Protein AF-A0A7J4JTM0-F1 (afdb_monomer_lite)

pLDDT: mean 92.26, std 9.82, range [51.16, 98.62]

Foldseek 3Di:
DPDPCLQQLLVLLVQLVVCCVVVNNVRSVVSPVSSLVQQDPQLFGGHNNHGDLVSSVSSLVSLVVVCVVPPDPSSVVSSVSSVVNQVVQQDPVRDGD

Sequence (97 aa):
MKLKAANAPNRLVFDALAFSLNGRKAVGEEFIQEALSKQHSQGYFIEHGGFDSSYNAVSILKLELYQLYFPSSQIENAIKESMAWEKTRILPSGEVN

Radius of gyration: 13.28 Å; chains: 1; bounding box: 30×21×44 Å

Structure (mmCIF, N/CA/C/O backbone):
data_AF-A0A7J4JTM0-F1
#
_entry.id   AF-A0A7J4JTM0-F1
#
loop_
_atom_site.group_PDB
_atom_site.id
_atom_site.type_symbol
_atom_site.label_atom_id
_atom_site.label_alt_id
_atom_site.label_comp_id
_atom_site.label_asym_id
_atom_site.label_entity_id
_atom_site.label_seq_id
_atom_site.pdbx_PDB_ins_code
_atom_site.Cartn_x
_atom_site.Cartn_y
_atom_site.Cartn_z
_atom_site.occupancy
_atom_site.B_iso_or_equiv
_atom_site.auth_seq_id
_atom_site.auth_comp_id
_atom_site.auth_asym_id
_atom_site.auth_atom_id
_atom_site.pdbx_PDB_model_num
ATOM 1 N N . MET A 1 1 ? -3.705 -4.636 -21.101 1.00 53.06 1 MET A N 1
ATOM 2 C CA . MET A 1 1 ? -3.906 -5.982 -20.510 1.00 53.06 1 MET A CA 1
ATOM 3 C C . MET A 1 1 ? -5.129 -5.929 -19.599 1.00 53.06 1 MET A C 1
ATOM 5 O O . MET A 1 1 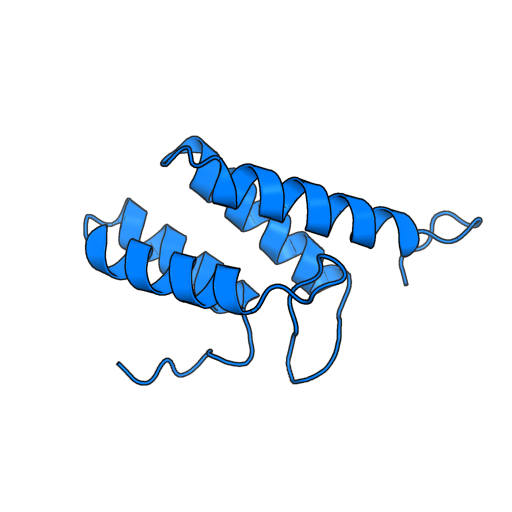? -5.237 -4.971 -18.851 1.00 53.06 1 MET A O 1
ATOM 9 N N . LYS A 1 2 ? -6.081 -6.873 -19.664 1.00 51.16 2 LYS A N 1
ATOM 10 C CA . LYS A 1 2 ? -7.212 -6.888 -18.712 1.00 51.16 2 LYS A CA 1
ATOM 11 C C . LYS A 1 2 ? -6.736 -7.565 -17.424 1.00 51.16 2 LYS A C 1
ATOM 13 O O . LYS A 1 2 ? -6.562 -8.782 -17.403 1.00 51.16 2 LYS A O 1
ATOM 18 N N . LEU A 1 3 ? -6.444 -6.773 -16.396 1.00 64.06 3 LEU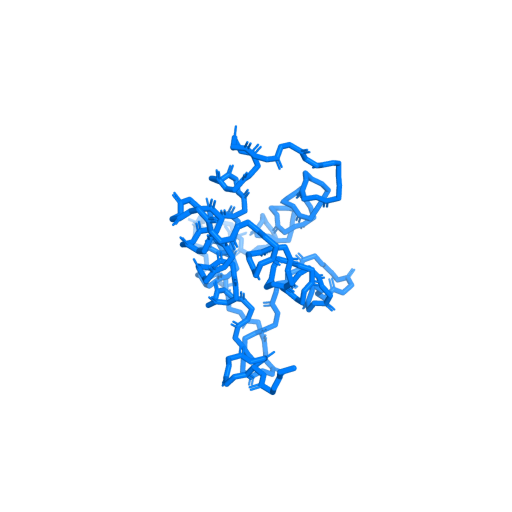 A N 1
ATOM 19 C CA . LEU A 1 3 ? -5.886 -7.256 -15.133 1.00 64.06 3 LEU A CA 1
ATOM 20 C C . LEU A 1 3 ? -6.948 -8.058 -14.370 1.00 64.06 3 LEU A C 1
ATOM 22 O O . LEU A 1 3 ? -7.979 -7.519 -13.976 1.00 64.06 3 LEU A O 1
ATOM 26 N N . LYS A 1 4 ? -6.715 -9.363 -14.166 1.00 59.38 4 LYS A N 1
ATOM 27 C CA . LYS A 1 4 ? -7.665 -10.263 -13.476 1.00 59.38 4 LYS A CA 1
ATOM 28 C C . LYS A 1 4 ? -7.946 -9.855 -12.021 1.00 59.38 4 LYS A C 1
ATOM 30 O O . LYS A 1 4 ? -8.955 -10.284 -11.474 1.00 59.38 4 LYS A O 1
ATOM 35 N N . ALA A 1 5 ? -7.086 -9.033 -11.421 1.00 64.81 5 ALA A N 1
ATOM 36 C CA . ALA A 1 5 ? -7.185 -8.566 -10.040 1.00 64.81 5 ALA A CA 1
ATOM 37 C C . ALA A 1 5 ? -7.547 -7.072 -9.915 1.00 64.81 5 ALA A C 1
ATOM 39 O O . ALA A 1 5 ? -7.302 -6.477 -8.876 1.00 64.81 5 ALA A O 1
ATOM 40 N N . ALA A 1 6 ? -8.145 -6.450 -10.940 1.00 65.75 6 ALA A N 1
ATOM 41 C CA . ALA A 1 6 ? -8.447 -5.009 -10.928 1.00 65.75 6 ALA A CA 1
ATOM 42 C C . ALA A 1 6 ? -9.338 -4.538 -9.753 1.00 65.75 6 ALA A C 1
ATOM 44 O O . ALA A 1 6 ? -9.332 -3.356 -9.424 1.00 65.75 6 ALA A O 1
ATOM 45 N N . ASN A 1 7 ? -10.080 -5.456 -9.124 1.00 77.44 7 ASN A N 1
ATOM 46 C CA . ASN A 1 7 ? -10.944 -5.190 -7.966 1.00 77.44 7 ASN A CA 1
ATOM 47 C C . ASN A 1 7 ? -10.289 -5.550 -6.616 1.00 77.44 7 ASN A C 1
ATOM 49 O O . ASN A 1 7 ? -10.989 -5.610 -5.607 1.00 77.44 7 ASN A O 1
ATOM 53 N N . ALA A 1 8 ? -8.990 -5.858 -6.623 1.00 85.12 8 ALA A N 1
ATOM 54 C CA . ALA A 1 8 ? -8.189 -6.190 -5.448 1.00 85.12 8 ALA A CA 1
ATOM 55 C C . ALA A 1 8 ? -6.818 -5.490 -5.555 1.00 85.12 8 ALA A C 1
ATOM 57 O O . ALA A 1 8 ? -5.837 -6.105 -5.997 1.00 85.12 8 ALA A O 1
ATOM 58 N N . PRO A 1 9 ? -6.750 -4.178 -5.261 1.00 85.06 9 PRO A N 1
ATOM 59 C CA . PRO A 1 9 ? -5.545 -3.372 -5.410 1.00 85.06 9 PRO A CA 1
ATOM 60 C C . PRO A 1 9 ? -4.348 -3.934 -4.652 1.00 85.06 9 PRO A C 1
ATOM 62 O O . PRO A 1 9 ? -3.235 -3.853 -5.168 1.00 85.06 9 PRO A O 1
ATOM 65 N N . ASN A 1 10 ? -4.552 -4.577 -3.498 1.00 88.25 10 ASN A N 1
ATOM 66 C CA . ASN A 1 10 ? -3.464 -5.228 -2.773 1.00 88.25 10 ASN A CA 1
ATOM 67 C C . ASN A 1 10 ? -2.676 -6.207 -3.669 1.00 88.25 10 ASN A C 1
ATOM 69 O O . ASN A 1 10 ? -1.446 -6.154 -3.710 1.00 88.25 10 ASN A O 1
ATOM 73 N N . ARG A 1 11 ? -3.366 -7.040 -4.462 1.00 91.75 11 ARG A N 1
ATOM 74 C CA . ARG A 1 11 ? -2.774 -8.002 -5.409 1.00 91.75 11 ARG A CA 1
ATOM 75 C C . ARG A 1 11 ? -2.006 -7.300 -6.518 1.00 91.75 11 ARG A C 1
ATOM 77 O O . ARG A 1 11 ? -0.957 -7.792 -6.917 1.00 91.75 11 ARG A O 1
ATOM 84 N N . LEU A 1 12 ? -2.482 -6.140 -6.969 1.00 93.94 12 LEU A N 1
ATOM 85 C CA . LEU A 1 12 ? -1.755 -5.331 -7.944 1.00 93.94 12 LEU A CA 1
ATOM 86 C C . LEU A 1 12 ? -0.422 -4.834 -7.370 1.00 93.94 12 LEU A C 1
ATOM 88 O O . LEU A 1 12 ? 0.582 -4.877 -8.073 1.00 93.94 12 LEU A O 1
ATOM 92 N N . VAL A 1 13 ? -0.367 -4.442 -6.091 1.00 94.94 13 VAL A N 1
ATOM 93 C CA . VAL A 1 13 ? 0.904 -4.054 -5.449 1.00 94.94 13 VAL A CA 1
ATOM 94 C C . VAL A 1 13 ? 1.846 -5.260 -5.292 1.00 94.94 13 VAL A C 1
ATOM 96 O O . VAL A 1 13 ? 3.056 -5.125 -5.489 1.00 94.94 13 VAL A O 1
ATOM 99 N N . PHE A 1 14 ? 1.321 -6.459 -4.999 1.00 95.31 14 PHE A N 1
ATOM 100 C CA . PHE A 1 14 ? 2.124 -7.693 -5.010 1.00 95.31 14 PHE A CA 1
ATOM 101 C C . PHE A 1 14 ? 2.733 -7.970 -6.389 1.00 95.31 14 PHE A C 1
ATOM 103 O O . PHE A 1 14 ? 3.939 -8.211 -6.483 1.00 95.31 14 PHE A O 1
ATOM 110 N N . ASP A 1 15 ? 1.916 -7.915 -7.441 1.00 95.56 15 ASP A N 1
ATOM 111 C CA . ASP A 1 15 ? 2.358 -8.146 -8.816 1.00 95.56 15 ASP A CA 1
ATOM 112 C C . ASP A 1 15 ? 3.379 -7.083 -9.243 1.00 95.56 15 ASP A C 1
ATOM 114 O O . ASP A 1 15 ? 4.423 -7.424 -9.806 1.00 95.56 15 ASP A O 1
ATOM 118 N N . ALA A 1 16 ? 3.139 -5.813 -8.897 1.00 96.44 16 ALA A N 1
ATOM 119 C CA . ALA A 1 16 ? 4.066 -4.716 -9.150 1.00 96.44 16 ALA A CA 1
ATOM 120 C C . ALA A 1 16 ? 5.453 -5.010 -8.579 1.00 96.44 16 ALA A C 1
ATOM 122 O O . ALA A 1 16 ? 6.452 -4.956 -9.296 1.00 96.44 16 ALA A O 1
ATOM 123 N N . LEU A 1 17 ? 5.516 -5.377 -7.299 1.00 96.56 17 LEU A N 1
ATOM 124 C CA . LEU A 1 17 ? 6.774 -5.694 -6.640 1.00 96.56 17 LEU A CA 1
ATOM 125 C C . LEU A 1 17 ? 7.449 -6.923 -7.266 1.00 96.56 17 LEU A C 1
ATOM 127 O O . LEU A 1 17 ? 8.646 -6.890 -7.546 1.00 96.56 17 LEU A O 1
ATOM 131 N N . ALA A 1 18 ? 6.691 -7.993 -7.519 1.00 96.88 18 ALA A N 1
ATOM 132 C CA . ALA A 1 18 ? 7.227 -9.227 -8.085 1.00 96.88 18 ALA A CA 1
ATOM 133 C C . ALA A 1 18 ? 7.842 -9.006 -9.476 1.00 96.88 18 ALA A C 1
ATOM 135 O O . ALA A 1 18 ? 8.968 -9.442 -9.728 1.00 96.88 18 ALA A O 1
ATOM 136 N N . PHE A 1 19 ? 7.132 -8.308 -10.367 1.00 97.12 19 PHE A N 1
ATOM 137 C CA . PHE A 1 19 ? 7.627 -8.007 -11.710 1.00 97.12 19 PHE A CA 1
ATOM 138 C C . PHE A 1 19 ? 8.773 -6.996 -11.697 1.00 97.12 19 PHE A C 1
ATOM 140 O O . PHE A 1 19 ? 9.746 -7.168 -12.435 1.00 97.12 19 PHE A O 1
ATOM 147 N N . SER A 1 20 ? 8.726 -5.986 -10.827 1.00 96.31 20 SER A N 1
ATOM 148 C CA . SER A 1 20 ? 9.825 -5.025 -10.728 1.00 96.31 20 SER A CA 1
ATOM 149 C C . SER A 1 20 ? 11.121 -5.654 -10.222 1.00 96.31 20 SER A C 1
ATOM 151 O O . SER A 1 20 ? 12.191 -5.334 -10.742 1.00 96.31 20 SER A O 1
ATOM 153 N N . LEU A 1 21 ? 11.046 -6.597 -9.279 1.00 95.62 21 LEU A N 1
ATOM 154 C CA . LEU A 1 21 ? 12.230 -7.262 -8.724 1.00 95.62 21 LEU A CA 1
ATOM 155 C C . LEU A 1 21 ? 12.756 -8.427 -9.578 1.00 95.62 21 LEU A C 1
ATOM 157 O O . LEU A 1 21 ? 13.915 -8.804 -9.430 1.00 95.62 21 LEU A O 1
ATOM 161 N N . ASN A 1 22 ? 11.956 -8.984 -10.494 1.00 96.44 22 ASN A N 1
ATOM 162 C CA . ASN A 1 22 ? 12.377 -10.099 -11.358 1.00 96.44 22 ASN A CA 1
ATOM 163 C C . ASN A 1 22 ? 12.926 -9.669 -12.734 1.00 96.44 22 ASN A C 1
ATOM 165 O O . ASN A 1 22 ? 13.039 -10.492 -13.644 1.00 96.44 22 ASN A O 1
ATOM 169 N N . GLY A 1 23 ? 13.264 -8.386 -12.895 1.00 92.62 23 GLY A N 1
ATOM 170 C CA . GLY A 1 23 ? 13.816 -7.834 -14.137 1.00 92.62 23 GLY A CA 1
ATOM 171 C C . GLY A 1 23 ? 12.766 -7.390 -15.161 1.00 92.62 23 GLY A C 1
ATOM 172 O O . GLY A 1 23 ? 13.128 -6.967 -16.257 1.00 92.62 23 GLY A O 1
ATOM 173 N N . ARG A 1 24 ? 11.471 -7.429 -14.820 1.00 96.38 24 ARG A N 1
ATOM 174 C CA . ARG A 1 24 ? 10.359 -6.970 -15.673 1.00 96.38 24 ARG A CA 1
ATOM 175 C C . ARG A 1 24 ? 9.778 -5.645 -15.171 1.00 96.38 24 ARG A C 1
ATOM 177 O O . ARG A 1 24 ? 8.564 -5.492 -15.060 1.00 96.38 24 ARG A O 1
ATOM 184 N N . LYS A 1 25 ? 10.649 -4.667 -14.903 1.00 94.75 25 LYS A N 1
ATOM 185 C CA . LYS A 1 25 ? 10.287 -3.375 -14.293 1.00 94.75 25 LYS A CA 1
ATOM 186 C C . LYS A 1 25 ? 9.139 -2.644 -14.987 1.00 94.75 25 LYS A C 1
ATOM 188 O O . LYS A 1 25 ? 8.226 -2.212 -14.304 1.00 94.75 25 LYS A O 1
ATOM 193 N N . ALA A 1 26 ? 9.134 -2.571 -16.318 1.00 95.81 26 ALA A N 1
ATOM 194 C CA . ALA A 1 26 ? 8.056 -1.903 -17.054 1.00 95.81 26 ALA A CA 1
ATOM 195 C C . ALA A 1 26 ? 6.674 -2.530 -16.779 1.00 95.81 26 ALA A C 1
ATOM 197 O O . ALA A 1 26 ? 5.689 -1.822 -16.615 1.00 95.81 26 ALA A O 1
ATOM 198 N N . VAL A 1 27 ? 6.610 -3.860 -16.642 1.00 95.62 27 VAL A N 1
ATOM 199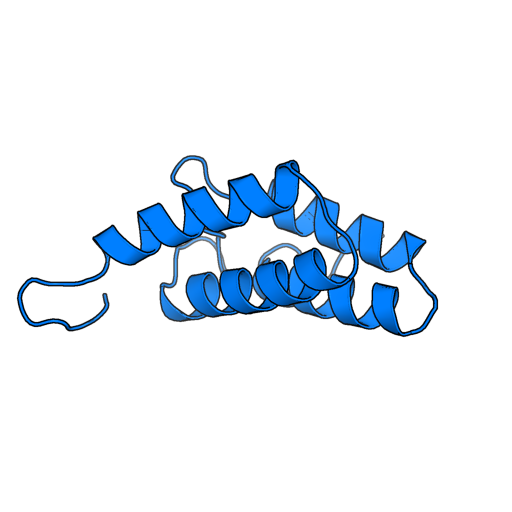 C CA . VAL A 1 27 ? 5.368 -4.558 -16.275 1.00 95.62 27 VAL A CA 1
ATOM 200 C C . VAL A 1 27 ? 4.975 -4.214 -14.840 1.00 95.62 27 VAL A C 1
ATOM 202 O O . VAL A 1 27 ? 3.811 -3.939 -14.571 1.00 95.62 27 VAL A O 1
ATOM 205 N N . GLY A 1 28 ? 5.938 -4.190 -13.917 1.00 96.25 28 GLY A N 1
ATOM 206 C CA . GLY A 1 28 ? 5.678 -3.785 -12.536 1.00 96.25 28 GLY A CA 1
ATOM 207 C C . GLY A 1 28 ? 5.197 -2.332 -12.413 1.00 96.25 28 GLY A C 1
ATOM 208 O O . GLY A 1 28 ? 4.311 -2.046 -11.609 1.00 96.25 28 GLY A O 1
ATOM 209 N N . GLU A 1 29 ? 5.705 -1.435 -13.262 1.00 95.81 29 GLU A N 1
ATOM 210 C CA . GLU A 1 29 ? 5.257 -0.042 -13.365 1.00 95.81 29 GLU A CA 1
ATOM 211 C C . GLU A 1 29 ? 3.798 0.069 -13.847 1.00 95.81 29 GLU A C 1
ATOM 213 O O . GLU A 1 29 ? 3.046 0.894 -13.333 1.00 95.81 29 GLU A O 1
ATOM 218 N N . GLU A 1 30 ? 3.346 -0.793 -14.761 1.00 95.38 30 GLU A N 1
ATOM 219 C CA . GLU A 1 30 ? 1.924 -0.846 -15.136 1.00 95.38 30 GLU A CA 1
ATOM 220 C C . GLU A 1 30 ? 1.041 -1.250 -13.943 1.00 95.38 30 GLU A C 1
ATOM 222 O O . GLU A 1 30 ? 0.007 -0.628 -13.686 1.00 95.38 30 GLU A O 1
ATOM 227 N N . PHE A 1 31 ? 1.463 -2.260 -13.177 1.00 95.75 31 PHE A N 1
ATOM 228 C CA . PHE A 1 31 ? 0.717 -2.732 -12.009 1.00 95.75 31 PHE A CA 1
ATOM 229 C C . PHE A 1 31 ? 0.653 -1.698 -10.884 1.00 95.75 31 PHE A C 1
ATOM 231 O O . PHE A 1 31 ? -0.418 -1.508 -10.305 1.00 95.75 31 PHE A O 1
ATOM 238 N N . ILE A 1 32 ? 1.763 -1.017 -10.573 1.00 96.56 32 ILE A N 1
ATOM 239 C CA . ILE A 1 32 ? 1.770 -0.020 -9.494 1.00 96.56 32 ILE A CA 1
ATOM 240 C C . ILE A 1 32 ? 0.903 1.185 -9.857 1.00 96.56 32 ILE A C 1
ATOM 242 O O . ILE A 1 32 ? 0.173 1.681 -9.006 1.00 96.56 32 ILE A O 1
ATOM 246 N N . GLN A 1 33 ? 0.919 1.626 -11.119 1.00 95.75 33 GLN A N 1
ATOM 247 C CA . GLN A 1 33 ? 0.079 2.740 -11.559 1.00 95.75 33 GLN A CA 1
ATOM 248 C C . GLN A 1 33 ? -1.406 2.376 -11.522 1.00 95.75 33 GLN A C 1
ATOM 250 O O . GLN A 1 33 ? -2.216 3.175 -11.048 1.00 95.75 33 GLN A O 1
ATOM 255 N N . GLU A 1 34 ? -1.770 1.154 -11.924 1.00 94.00 34 GLU A N 1
ATOM 256 C CA . GLU A 1 34 ? -3.145 0.686 -11.750 1.00 94.00 34 GLU A CA 1
ATOM 257 C C . GLU A 1 34 ? -3.518 0.637 -10.262 1.00 94.00 34 GLU A C 1
ATOM 259 O O . GLU A 1 34 ? -4.574 1.153 -9.903 1.00 94.00 34 GLU A O 1
ATOM 264 N N . ALA A 1 35 ? -2.665 0.080 -9.393 1.00 94.31 35 ALA A N 1
ATOM 265 C CA . ALA A 1 35 ? -2.930 -0.002 -7.956 1.00 94.31 35 ALA A CA 1
ATOM 266 C C . ALA A 1 35 ? -3.187 1.383 -7.345 1.00 94.31 35 ALA A C 1
ATOM 268 O O . ALA A 1 35 ? -4.211 1.586 -6.694 1.00 94.31 35 ALA A O 1
ATOM 269 N N . LEU A 1 36 ? -2.308 2.353 -7.621 1.00 95.62 36 LEU A N 1
ATOM 270 C CA . LEU A 1 36 ? -2.433 3.735 -7.148 1.00 95.62 36 LEU A CA 1
ATOM 271 C C . LEU A 1 36 ? -3.709 4.411 -7.671 1.00 95.62 36 LEU A C 1
ATOM 273 O O . LEU A 1 36 ? -4.356 5.144 -6.930 1.00 95.62 36 LEU A O 1
ATOM 277 N N . SER A 1 37 ? -4.135 4.115 -8.905 1.00 93.56 37 SER A N 1
ATOM 278 C CA . SER A 1 37 ? -5.400 4.634 -9.453 1.00 93.56 37 SER A CA 1
ATOM 279 C C . SER A 1 37 ? -6.650 4.142 -8.708 1.00 93.56 37 SER A C 1
ATOM 281 O O . SER A 1 37 ? -7.729 4.710 -8.881 1.00 93.56 37 SER A O 1
ATOM 283 N N . LYS A 1 38 ? -6.528 3.073 -7.906 1.00 92.06 38 LYS A N 1
ATOM 284 C CA . LYS A 1 38 ? -7.619 2.513 -7.095 1.00 92.06 38 LYS A CA 1
ATOM 285 C C . LYS A 1 38 ? -7.645 3.034 -5.661 1.00 92.06 38 LYS A C 1
ATOM 287 O O . LYS A 1 38 ? -8.503 2.598 -4.891 1.00 92.06 38 LYS A O 1
ATOM 292 N N . GLN A 1 39 ? -6.737 3.935 -5.290 1.00 95.00 39 GLN A N 1
ATOM 293 C CA . GLN A 1 39 ? -6.818 4.596 -3.997 1.00 95.00 39 GLN A CA 1
ATOM 294 C C . GLN A 1 39 ? -8.090 5.452 -3.951 1.00 95.00 39 GLN A C 1
ATOM 296 O O . GLN A 1 39 ? -8.336 6.299 -4.810 1.00 95.00 39 GLN A O 1
ATOM 301 N N . HIS A 1 40 ? -8.932 5.195 -2.958 1.00 95.44 40 HIS A N 1
ATOM 302 C CA . HIS A 1 40 ? -10.128 5.976 -2.704 1.00 95.44 40 HIS A CA 1
ATOM 303 C C . HIS A 1 40 ? -9.744 7.388 -2.247 1.00 95.44 40 HIS A C 1
ATOM 305 O O . HIS A 1 40 ? -8.705 7.592 -1.625 1.00 95.44 40 HIS A O 1
ATOM 311 N N . SER A 1 41 ? -10.629 8.364 -2.451 1.00 95.31 41 SER A N 1
ATOM 312 C CA . SER A 1 41 ? -10.411 9.766 -2.052 1.00 95.31 41 SER A CA 1
ATOM 313 C C . SER A 1 41 ? -10.206 9.981 -0.546 1.00 95.31 41 SER A C 1
ATOM 315 O O . SER A 1 41 ? -9.777 11.049 -0.126 1.00 95.31 41 SER A O 1
ATOM 317 N N . GLN A 1 42 ? -10.525 8.977 0.275 1.00 95.56 42 GLN A N 1
ATOM 318 C CA . GLN A 1 42 ? -10.276 8.974 1.721 1.00 95.56 42 GLN A CA 1
ATOM 319 C C . GLN A 1 42 ? -8.940 8.316 2.107 1.00 95.56 42 GLN A C 1
ATOM 321 O O . GLN A 1 42 ? -8.655 8.205 3.295 1.00 95.56 42 GLN A O 1
ATOM 326 N N . GLY A 1 43 ? -8.151 7.855 1.135 1.00 95.25 43 GLY A N 1
ATOM 327 C CA . GLY A 1 43 ? -6.806 7.315 1.330 1.00 95.25 43 GLY A CA 1
ATOM 328 C C . GLY A 1 43 ? -6.702 5.789 1.366 1.00 95.25 43 GLY A C 1
ATOM 329 O O . GLY A 1 43 ? -5.594 5.275 1.239 1.00 95.25 43 GLY A O 1
ATOM 330 N N . TYR A 1 44 ? -7.796 5.035 1.495 1.00 95.06 44 TYR A N 1
ATOM 331 C CA . TYR A 1 44 ? -7.744 3.564 1.513 1.00 95.06 44 TYR A CA 1
ATOM 332 C C . TYR A 1 44 ? -7.836 2.936 0.118 1.00 95.06 44 TYR A C 1
ATOM 334 O O . TYR A 1 44 ? -8.366 3.546 -0.809 1.00 95.06 44 TYR A O 1
ATOM 342 N N . PHE A 1 45 ? -7.379 1.696 -0.033 1.00 93.50 45 PHE A N 1
ATOM 343 C CA . PHE A 1 45 ? -7.548 0.913 -1.261 1.00 93.50 45 PHE A CA 1
ATOM 344 C C . PHE A 1 45 ? -8.837 0.079 -1.230 1.00 93.50 45 PHE A C 1
ATOM 346 O O . PHE A 1 45 ? -9.115 -0.611 -0.251 1.00 93.50 45 PHE A O 1
ATOM 353 N N . ILE A 1 46 ? -9.637 0.155 -2.300 1.00 86.88 46 ILE A N 1
ATOM 354 C CA . ILE A 1 46 ? -10.942 -0.525 -2.387 1.00 86.88 46 ILE A CA 1
ATOM 355 C C . ILE A 1 46 ? -10.755 -2.017 -2.661 1.00 86.88 46 ILE A C 1
ATOM 357 O O . ILE A 1 46 ? -10.257 -2.380 -3.720 1.00 86.88 46 ILE A O 1
ATOM 361 N N . GLU A 1 47 ? -11.275 -2.879 -1.794 1.00 83.06 47 GLU A N 1
ATOM 362 C CA . GLU A 1 47 ? -11.246 -4.336 -1.958 1.00 83.06 47 GLU A CA 1
ATOM 363 C C . GLU A 1 47 ? -12.663 -4.863 -2.194 1.00 83.06 47 GLU A C 1
ATOM 365 O O . GLU A 1 47 ? -13.568 -4.645 -1.388 1.00 83.06 47 GLU A O 1
ATOM 370 N N . HIS A 1 48 ? -12.890 -5.534 -3.329 1.00 76.56 48 HIS A N 1
ATOM 371 C CA . HIS A 1 48 ? -14.188 -6.124 -3.692 1.00 76.56 48 HIS A CA 1
ATOM 372 C C . HIS A 1 48 ? -15.405 -5.173 -3.588 1.00 76.56 48 HIS A C 1
ATOM 374 O O . HIS A 1 48 ? -16.537 -5.618 -3.406 1.00 76.56 48 HIS A O 1
ATOM 380 N N . GLY A 1 49 ? -15.190 -3.866 -3.768 1.00 72.88 49 GLY A N 1
ATOM 381 C CA . GLY A 1 49 ? -16.245 -2.845 -3.727 1.00 72.88 49 GLY A CA 1
ATOM 382 C C . GLY A 1 49 ? -16.509 -2.242 -2.343 1.00 72.88 49 GLY A C 1
ATOM 383 O O . GLY A 1 49 ? -17.423 -1.431 -2.215 1.00 72.88 49 GLY A O 1
ATOM 384 N N . GLY A 1 50 ? -15.714 -2.602 -1.334 1.00 80.69 50 GLY A N 1
ATOM 385 C CA . GLY A 1 50 ? -15.739 -2.005 -0.001 1.00 80.69 50 GLY A CA 1
ATOM 386 C C . GLY A 1 50 ? -14.344 -1.619 0.485 1.00 80.69 50 GLY A C 1
ATOM 387 O O . GLY A 1 50 ? -13.398 -1.506 -0.296 1.00 80.69 50 GLY A O 1
ATOM 388 N N . PHE A 1 51 ? -14.227 -1.411 1.792 1.00 85.12 51 PHE A N 1
ATOM 389 C CA . PHE A 1 51 ? -12.949 -1.237 2.474 1.00 85.12 51 PHE A CA 1
ATOM 390 C C . PHE A 1 51 ? -12.693 -2.433 3.390 1.00 85.12 51 PHE A C 1
ATOM 392 O O . PHE A 1 51 ? -13.632 -3.049 3.889 1.00 85.12 51 PHE A O 1
ATOM 399 N N . ASP A 1 52 ? -11.420 -2.724 3.627 1.00 92.31 5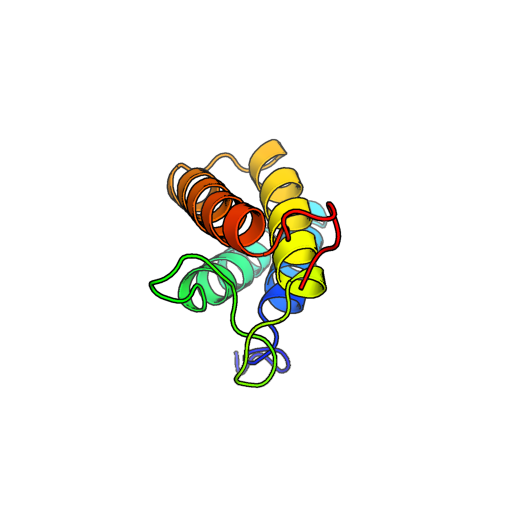2 ASP A N 1
ATOM 400 C CA . ASP A 1 52 ? -10.972 -3.721 4.593 1.00 92.31 52 ASP A CA 1
ATOM 401 C C . ASP A 1 52 ? -9.653 -3.219 5.192 1.00 92.31 52 ASP A C 1
ATOM 403 O O . ASP A 1 52 ? -8.685 -2.988 4.461 1.00 92.31 52 ASP A O 1
ATOM 407 N N . SER A 1 53 ? -9.639 -2.988 6.507 1.00 93.44 53 SER A N 1
ATOM 408 C CA . SER A 1 53 ? -8.478 -2.444 7.224 1.00 93.44 53 SER A CA 1
ATOM 409 C C . SER A 1 53 ? -7.261 -3.365 7.102 1.00 93.44 53 SER A C 1
ATOM 411 O O . SER A 1 53 ? -6.147 -2.925 6.824 1.00 93.44 53 SER A O 1
ATOM 413 N N . SER A 1 54 ? -7.461 -4.682 7.177 1.00 93.25 54 SER A N 1
ATOM 414 C CA . SER A 1 54 ? -6.363 -5.641 7.053 1.00 93.25 54 SER A CA 1
ATOM 415 C C . SER A 1 54 ? -5.734 -5.630 5.654 1.00 93.25 54 SER A C 1
ATOM 417 O O . SER A 1 54 ? -4.507 -5.649 5.521 1.00 93.25 54 SER A O 1
ATOM 419 N N . TYR A 1 55 ? -6.538 -5.533 4.592 1.00 93.88 55 TYR A N 1
ATOM 420 C CA . TYR A 1 55 ? -6.014 -5.475 3.226 1.00 93.88 55 TYR A CA 1
ATOM 421 C C . TYR A 1 55 ? -5.408 -4.122 2.865 1.00 93.88 55 TYR A C 1
ATOM 423 O O . TYR A 1 55 ? -4.430 -4.074 2.107 1.00 93.88 55 TYR A O 1
ATOM 431 N N . ASN A 1 56 ? -5.934 -3.032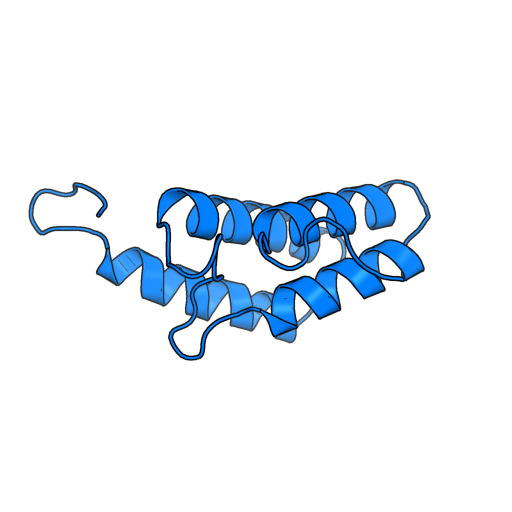 3.415 1.00 95.38 56 ASN A N 1
ATOM 432 C CA . ASN A 1 56 ? -5.322 -1.725 3.249 1.00 95.38 56 ASN A CA 1
ATOM 433 C C . ASN A 1 56 ? -3.957 -1.668 3.965 1.00 95.38 56 ASN A C 1
ATOM 435 O O . ASN A 1 56 ? -2.972 -1.267 3.341 1.00 95.38 56 ASN A O 1
ATOM 439 N N . ALA A 1 57 ? -3.833 -2.217 5.178 1.00 95.75 57 ALA A N 1
ATOM 440 C CA . ALA A 1 57 ? -2.546 -2.393 5.857 1.00 95.75 57 ALA A CA 1
ATOM 441 C C . ALA A 1 57 ? -1.549 -3.256 5.056 1.00 95.75 57 ALA A C 1
ATOM 443 O O . ALA A 1 57 ? -0.366 -2.917 4.953 1.00 95.75 57 ALA A O 1
ATOM 444 N N . VAL A 1 58 ? -2.008 -4.344 4.422 1.00 95.69 58 VAL A N 1
ATOM 445 C CA . VAL A 1 58 ? -1.164 -5.146 3.514 1.00 95.69 58 VAL A CA 1
ATOM 446 C C . VAL A 1 58 ? -0.701 -4.324 2.309 1.00 95.69 58 VAL A C 1
ATOM 448 O O . VAL A 1 58 ? 0.462 -4.428 1.913 1.00 95.69 58 VAL A O 1
ATOM 451 N N . SER A 1 59 ? -1.578 -3.496 1.739 1.00 95.88 59 SER A N 1
ATOM 452 C CA . SER A 1 59 ? -1.225 -2.604 0.630 1.00 95.88 59 SER A CA 1
ATOM 453 C C . SER A 1 59 ? -0.141 -1.613 1.052 1.00 95.88 59 SER A C 1
ATOM 455 O O . SER A 1 59 ? 0.862 -1.496 0.350 1.00 95.88 59 SER A O 1
ATOM 457 N N . ILE A 1 60 ? -0.276 -0.991 2.230 1.00 97.69 60 ILE A N 1
ATOM 458 C CA . ILE A 1 60 ? 0.742 -0.100 2.809 1.00 97.69 60 ILE A CA 1
ATOM 459 C C . ILE A 1 60 ? 2.089 -0.816 2.913 1.00 97.69 60 ILE A C 1
ATOM 461 O O . ILE A 1 60 ? 3.070 -0.340 2.346 1.00 97.69 60 ILE A O 1
ATOM 465 N N . LEU A 1 61 ? 2.133 -1.991 3.550 1.00 97.88 61 LEU A N 1
ATOM 466 C CA . LEU A 1 61 ? 3.372 -2.758 3.724 1.00 97.88 61 LEU A CA 1
ATOM 467 C C . LEU A 1 61 ? 4.066 -3.046 2.382 1.00 97.88 61 LEU A C 1
ATOM 469 O O . LEU A 1 61 ? 5.294 -3.008 2.269 1.00 97.88 61 LEU A O 1
ATOM 473 N N . LYS A 1 62 ? 3.290 -3.367 1.343 1.00 97.50 62 LYS A N 1
ATOM 474 C CA . LYS A 1 62 ? 3.837 -3.665 0.014 1.00 97.50 62 LYS A CA 1
ATOM 475 C C . LYS A 1 62 ? 4.280 -2.407 -0.726 1.00 97.50 62 LYS A C 1
ATOM 477 O O . LYS A 1 62 ? 5.304 -2.462 -1.405 1.00 97.50 62 LYS A O 1
ATOM 482 N N . LEU A 1 63 ? 3.571 -1.292 -0.563 1.00 98.00 63 LEU A N 1
ATOM 483 C CA . LEU A 1 63 ? 3.975 0.008 -1.096 1.00 98.00 63 LEU A CA 1
ATOM 484 C C . LEU A 1 63 ? 5.261 0.507 -0.437 1.00 98.00 63 LEU A C 1
ATOM 486 O O . LEU A 1 63 ? 6.145 0.971 -1.148 1.00 98.00 63 LEU A O 1
ATOM 490 N N . GLU A 1 64 ? 5.410 0.359 0.880 1.00 98.31 64 GLU A N 1
ATOM 491 C CA . GLU A 1 64 ? 6.649 0.687 1.597 1.00 98.31 64 GLU A CA 1
ATOM 492 C C . GLU A 1 64 ? 7.826 -0.130 1.058 1.00 98.31 64 GLU A C 1
ATOM 494 O O . GLU A 1 64 ? 8.884 0.420 0.751 1.00 98.31 64 GLU A O 1
ATOM 499 N N . LEU A 1 65 ? 7.630 -1.436 0.854 1.00 97.75 65 LEU A N 1
ATOM 500 C CA . LEU A 1 65 ? 8.661 -2.286 0.265 1.00 97.75 65 LEU A CA 1
ATOM 501 C C . LEU A 1 65 ? 8.992 -1.873 -1.175 1.00 97.75 65 LEU A C 1
ATOM 503 O O . LEU A 1 65 ? 10.165 -1.814 -1.534 1.00 97.75 65 LEU A O 1
ATOM 507 N N . TYR A 1 66 ? 7.990 -1.553 -1.996 1.00 97.19 66 TYR A N 1
ATOM 508 C CA . TYR A 1 66 ? 8.212 -1.048 -3.352 1.00 97.19 66 TYR A CA 1
ATOM 509 C C . TYR A 1 66 ? 8.982 0.283 -3.338 1.00 97.19 66 TYR A C 1
ATOM 511 O O . TYR A 1 66 ? 9.940 0.441 -4.095 1.00 97.19 66 TYR A O 1
ATOM 519 N N . GLN A 1 67 ? 8.617 1.204 -2.442 1.00 97.75 67 GLN A N 1
ATOM 520 C CA . GLN A 1 67 ? 9.242 2.516 -2.263 1.00 97.75 67 GLN A CA 1
ATOM 521 C C . GLN A 1 67 ? 10.728 2.412 -1.900 1.00 97.75 67 GLN A C 1
ATOM 523 O O . GLN A 1 67 ? 11.520 3.231 -2.363 1.00 97.75 67 GLN A O 1
ATOM 528 N N . LEU A 1 68 ? 11.122 1.405 -1.110 1.00 97.75 68 LEU A N 1
ATOM 529 C CA . LEU A 1 68 ? 12.530 1.168 -0.767 1.00 97.75 68 LEU A CA 1
ATOM 530 C C . LEU A 1 68 ? 13.399 0.896 -2.003 1.00 97.75 68 LEU A C 1
ATOM 532 O O . LEU A 1 68 ? 14.547 1.333 -2.048 1.00 97.75 68 LEU A O 1
ATOM 536 N N . TYR A 1 69 ? 12.867 0.187 -3.001 1.00 96.94 69 TYR A N 1
ATOM 537 C CA . TYR A 1 69 ? 13.595 -0.126 -4.236 1.00 96.94 69 TYR A CA 1
ATOM 538 C C . TYR A 1 69 ? 13.412 0.935 -5.323 1.00 96.94 69 TYR A C 1
ATOM 540 O O . TYR A 1 69 ? 14.323 1.170 -6.119 1.00 96.94 69 TYR A O 1
ATOM 548 N N . PHE A 1 70 ? 12.239 1.568 -5.374 1.00 96.00 70 PHE A N 1
ATOM 549 C CA . PHE A 1 70 ? 11.844 2.489 -6.438 1.00 96.00 70 PHE A CA 1
ATOM 550 C C . PHE A 1 70 ? 11.190 3.751 -5.851 1.00 96.00 70 PHE A C 1
ATOM 552 O O . PHE A 1 70 ? 9.964 3.886 -5.902 1.00 96.00 70 PHE A O 1
ATOM 559 N N . PRO A 1 71 ? 11.986 4.686 -5.298 1.00 97.50 71 PRO A N 1
ATOM 560 C CA . PRO A 1 71 ? 11.453 5.870 -4.638 1.00 97.50 71 PRO A CA 1
ATOM 561 C C . PRO A 1 71 ? 10.576 6.727 -5.557 1.00 97.50 71 PRO A C 1
ATOM 563 O O . PRO A 1 71 ? 10.981 7.107 -6.657 1.00 97.50 71 PRO A O 1
ATOM 566 N N . SER A 1 72 ? 9.381 7.064 -5.077 1.00 97.56 72 SER A N 1
ATOM 567 C CA . SER A 1 72 ? 8.408 7.924 -5.749 1.00 97.56 72 SER A CA 1
ATOM 568 C C . SER A 1 72 ? 7.652 8.776 -4.732 1.00 97.56 72 SER A C 1
ATOM 570 O O . SER A 1 72 ? 7.175 8.268 -3.716 1.00 97.56 72 SER A O 1
ATOM 572 N N . SER A 1 73 ? 7.497 10.072 -5.010 1.00 98.12 73 SER A N 1
ATOM 573 C CA . SER A 1 73 ? 6.685 10.967 -4.173 1.00 98.12 73 SER A CA 1
ATOM 574 C C . SER A 1 73 ? 5.200 10.596 -4.206 1.00 98.12 73 SER A C 1
ATOM 576 O O . SER A 1 73 ? 4.499 10.757 -3.213 1.00 98.12 73 SER A O 1
ATOM 578 N N . GLN A 1 74 ? 4.721 10.051 -5.327 1.00 97.94 74 GLN A N 1
ATOM 579 C CA . GLN A 1 74 ? 3.345 9.579 -5.467 1.00 97.94 74 GLN A CA 1
ATOM 580 C C . GLN A 1 74 ? 3.070 8.395 -4.531 1.00 97.94 74 GLN A C 1
ATOM 582 O O . GLN A 1 74 ? 2.051 8.378 -3.848 1.00 97.94 74 GLN A O 1
ATOM 587 N N . ILE A 1 75 ? 3.995 7.432 -4.469 1.00 98.19 75 ILE A N 1
ATOM 588 C CA . ILE A 1 75 ? 3.876 6.259 -3.591 1.00 98.19 75 ILE A CA 1
ATOM 589 C C . ILE A 1 75 ? 3.992 6.681 -2.127 1.00 98.19 75 ILE A C 1
ATOM 591 O O . ILE A 1 75 ? 3.198 6.243 -1.299 1.00 98.19 75 ILE A O 1
ATOM 595 N N . GLU A 1 76 ? 4.931 7.573 -1.807 1.00 98.56 76 GLU A N 1
ATOM 596 C CA . GLU A 1 76 ? 5.068 8.122 -0.456 1.00 98.56 76 GLU A CA 1
ATOM 597 C C . GLU A 1 76 ? 3.778 8.813 0.017 1.00 98.56 76 GLU A C 1
ATOM 599 O O . GLU A 1 76 ? 3.344 8.608 1.152 1.00 98.56 76 GLU A O 1
ATOM 604 N N . ASN A 1 77 ? 3.137 9.601 -0.850 1.00 98.50 77 ASN A N 1
ATOM 605 C CA . ASN A 1 77 ? 1.865 10.246 -0.533 1.00 98.50 77 ASN A CA 1
ATOM 606 C C . ASN A 1 77 ? 0.738 9.225 -0.359 1.00 98.50 77 ASN A C 1
ATOM 608 O O . ASN A 1 77 ? 0.010 9.307 0.629 1.00 98.50 77 ASN A O 1
ATOM 612 N N . ALA A 1 78 ? 0.650 8.223 -1.238 1.00 98.19 78 ALA A N 1
ATOM 613 C CA . ALA A 1 78 ? -0.337 7.155 -1.109 1.00 98.19 78 ALA A CA 1
ATOM 614 C C . ALA A 1 78 ? -0.202 6.424 0.239 1.00 98.19 78 ALA A C 1
ATOM 616 O O . ALA A 1 78 ? -1.194 6.257 0.942 1.00 98.19 78 ALA A O 1
ATOM 617 N N . ILE A 1 79 ? 1.028 6.086 0.651 1.00 98.56 79 ILE A N 1
ATOM 618 C CA . ILE A 1 79 ? 1.320 5.484 1.964 1.00 98.56 79 ILE A CA 1
ATOM 619 C C . ILE A 1 79 ? 0.841 6.391 3.103 1.00 98.56 79 ILE A C 1
ATOM 621 O O . ILE A 1 79 ? 0.174 5.919 4.025 1.00 98.56 79 ILE A O 1
ATOM 625 N N . LYS A 1 80 ? 1.159 7.692 3.054 1.00 98.62 80 LYS A N 1
ATOM 626 C CA . LYS A 1 80 ? 0.757 8.656 4.094 1.00 98.62 80 LYS A CA 1
ATOM 627 C C . LYS A 1 80 ? -0.760 8.744 4.233 1.00 98.62 80 LYS A C 1
ATOM 629 O O . LYS A 1 80 ? -1.262 8.723 5.357 1.00 98.62 80 LYS A O 1
ATOM 634 N N . GLU A 1 81 ? -1.477 8.826 3.119 1.00 98.44 81 GLU A N 1
ATOM 635 C CA . GLU A 1 81 ? -2.939 8.906 3.097 1.00 98.44 81 GLU A CA 1
ATOM 636 C C . GLU A 1 81 ? -3.584 7.610 3.601 1.00 98.44 81 GLU A C 1
ATOM 638 O O . GLU A 1 81 ? -4.455 7.656 4.472 1.00 98.44 81 GLU A O 1
ATOM 643 N N . SER A 1 82 ? -3.105 6.448 3.145 1.00 97.88 82 SER A N 1
ATOM 644 C CA . SER A 1 82 ? -3.586 5.148 3.627 1.00 97.88 82 SER A CA 1
ATOM 645 C C . SER A 1 82 ? -3.332 4.957 5.119 1.00 97.88 82 SER A C 1
ATOM 647 O O . SER A 1 82 ? -4.223 4.512 5.839 1.00 97.88 82 SER A O 1
ATOM 649 N N . MET A 1 83 ? -2.155 5.346 5.610 1.00 98.31 83 MET A N 1
ATOM 650 C CA . MET A 1 83 ? -1.817 5.277 7.032 1.00 98.31 83 MET A CA 1
ATOM 651 C C . MET A 1 83 ? -2.664 6.242 7.874 1.00 98.31 83 MET A C 1
ATOM 653 O O . MET A 1 83 ? -3.042 5.924 9.003 1.00 98.31 83 MET A O 1
ATOM 657 N N . ALA A 1 84 ? -2.973 7.433 7.353 1.00 98.31 84 ALA A N 1
ATOM 658 C CA . ALA A 1 84 ? -3.877 8.364 8.022 1.00 98.31 84 ALA A CA 1
ATOM 659 C C . ALA A 1 84 ? -5.282 7.763 8.162 1.00 98.31 84 ALA A C 1
ATOM 661 O O . ALA A 1 84 ? -5.883 7.880 9.230 1.00 98.31 84 ALA A O 1
ATOM 662 N N . TRP A 1 85 ? -5.768 7.072 7.129 1.00 97.44 85 TRP A N 1
ATOM 663 C CA . TRP A 1 85 ? -7.045 6.370 7.183 1.00 97.44 85 TRP A CA 1
ATOM 664 C C . TRP A 1 85 ? -7.037 5.202 8.180 1.00 97.44 85 TRP A C 1
ATOM 666 O O . TRP A 1 85 ? -7.954 5.128 9.001 1.00 97.44 85 TRP A O 1
ATOM 676 N N . GLU A 1 86 ? -5.992 4.362 8.195 1.00 97.06 86 GLU A N 1
ATOM 677 C CA . GLU A 1 86 ? -5.853 3.247 9.156 1.00 97.06 86 GLU A CA 1
ATOM 678 C C . GLU A 1 86 ? -5.951 3.712 10.608 1.00 97.06 86 GLU A C 1
ATOM 680 O O . GLU A 1 86 ? -6.638 3.111 11.430 1.00 97.06 86 GLU A O 1
ATOM 685 N N . LYS A 1 87 ? -5.335 4.851 10.936 1.00 97.19 87 LYS A N 1
ATOM 686 C CA . LYS A 1 87 ? -5.412 5.415 12.293 1.00 97.19 87 LYS A CA 1
ATOM 687 C C . LYS A 1 87 ? -6.844 5.723 12.726 1.00 97.19 87 LYS A C 1
ATOM 689 O O . LYS A 1 87 ? -7.134 5.675 13.916 1.00 97.19 87 LYS A O 1
ATOM 694 N N . THR A 1 88 ? -7.747 6.009 11.786 1.00 96.62 88 THR A N 1
ATOM 695 C CA . THR A 1 88 ? -9.172 6.228 12.089 1.00 96.62 88 THR A CA 1
ATOM 696 C C . THR A 1 88 ? -9.942 4.935 12.363 1.00 96.62 88 THR A C 1
ATOM 698 O O . THR A 1 88 ? -11.093 5.006 12.792 1.00 96.62 88 THR A O 1
ATOM 701 N N . ARG A 1 89 ? -9.348 3.770 12.073 1.00 95.94 89 ARG A N 1
ATOM 702 C CA . ARG A 1 89 ? -9.930 2.441 12.308 1.00 95.94 89 ARG A CA 1
ATOM 703 C C . ARG A 1 89 ? -9.596 1.887 13.693 1.00 95.94 89 ARG A C 1
ATOM 705 O O . ARG A 1 89 ? -10.190 0.898 14.106 1.00 95.94 89 ARG A O 1
ATOM 712 N N . ILE A 1 90 ? -8.683 2.533 14.420 1.00 95.94 90 ILE A N 1
ATOM 713 C CA . ILE A 1 90 ? -8.320 2.160 15.788 1.00 95.94 90 ILE A CA 1
ATOM 714 C C . ILE A 1 90 ? -9.388 2.696 16.747 1.00 95.94 90 ILE A C 1
ATOM 716 O O . ILE A 1 90 ? -9.586 3.907 16.875 1.00 95.94 90 ILE A O 1
ATOM 720 N N . LEU A 1 91 ? -10.083 1.790 17.428 1.00 96.06 91 LEU A N 1
ATOM 721 C CA . LEU A 1 91 ? -11.077 2.118 18.445 1.00 96.06 91 LEU A CA 1
ATOM 722 C C . LEU A 1 91 ? -10.399 2.606 19.739 1.00 96.06 91 LEU A C 1
ATOM 724 O O . LEU A 1 91 ? -9.229 2.304 19.974 1.00 96.06 91 LEU A O 1
ATOM 728 N N . PRO A 1 92 ? -11.121 3.290 20.651 1.00 97.00 92 PRO A N 1
ATOM 729 C CA . PRO A 1 92 ? -10.579 3.648 21.965 1.00 97.00 92 PRO A CA 1
ATOM 730 C C . PRO A 1 92 ? -10.076 2.449 22.789 1.00 97.00 92 PRO A C 1
ATOM 732 O O . PRO A 1 92 ? -9.233 2.628 23.662 1.00 97.00 92 PRO A O 1
ATOM 735 N N . SER A 1 93 ? -10.576 1.237 22.509 1.00 97.12 93 SER A N 1
ATOM 736 C CA . SER A 1 93 ? -10.099 -0.022 23.099 1.00 97.12 93 SER A CA 1
ATOM 737 C C . SER A 1 93 ? -8.726 -0.468 22.577 1.00 97.12 93 SER A C 1
ATOM 739 O O . SER A 1 93 ? -8.092 -1.319 23.195 1.00 97.12 93 SER A O 1
ATOM 741 N N . GLY A 1 94 ? -8.262 0.089 21.454 1.00 94.62 94 GLY A N 1
ATOM 742 C CA . GLY A 1 94 ? -7.071 -0.350 20.726 1.00 94.62 94 GLY A CA 1
ATOM 743 C C . GLY A 1 94 ? -7.340 -1.430 19.672 1.00 94.62 94 GLY A C 1
ATOM 744 O O . GLY A 1 94 ? -6.420 -1.807 18.951 1.00 94.62 94 GLY A O 1
ATOM 745 N N . GLU A 1 95 ? -8.576 -1.916 19.554 1.00 95.62 95 GLU A N 1
ATOM 746 C CA . GLU A 1 95 ? -8.981 -2.835 18.484 1.00 95.62 95 GLU A CA 1
ATOM 747 C C . GLU A 1 95 ? -9.044 -2.116 17.129 1.00 95.62 95 GLU A C 1
ATOM 749 O O . GLU A 1 95 ? -9.297 -0.912 17.063 1.00 95.62 95 GLU A O 1
ATOM 754 N N . VAL A 1 96 ? -8.842 -2.866 16.044 1.00 92.81 96 VAL A N 1
ATOM 755 C CA . VAL A 1 96 ? -8.940 -2.366 14.665 1.00 92.81 96 VAL A CA 1
ATOM 756 C C . VAL A 1 96 ? -10.271 -2.813 14.063 1.00 92.81 96 VAL A C 1
ATOM 758 O O . VAL A 1 96 ? -10.607 -3.995 14.143 1.00 92.81 96 VAL A O 1
ATOM 761 N N . ASN A 1 97 ? -11.010 -1.864 13.482 1.00 81.62 97 ASN A N 1
ATOM 762 C CA . ASN A 1 97 ? -12.279 -2.072 12.774 1.00 81.62 97 ASN A CA 1
ATOM 763 C C . ASN A 1 97 ? -12.093 -1.915 11.260 1.00 81.62 97 ASN A C 1
ATOM 765 O O . ASN A 1 97 ? -11.990 -0.756 10.802 1.00 81.62 97 ASN A O 1
#

Secondary structure (DSSP, 8-state):
---TTTT-HHHHHHHHHHHHHTT-HHHHHHHHHHHHHTB-TTSPBPBTTB--HHHHHHHHHHHHHHHHHS--HHHHHHHHHHHHHHHTTB-TTS-B-

Organism: NCBI: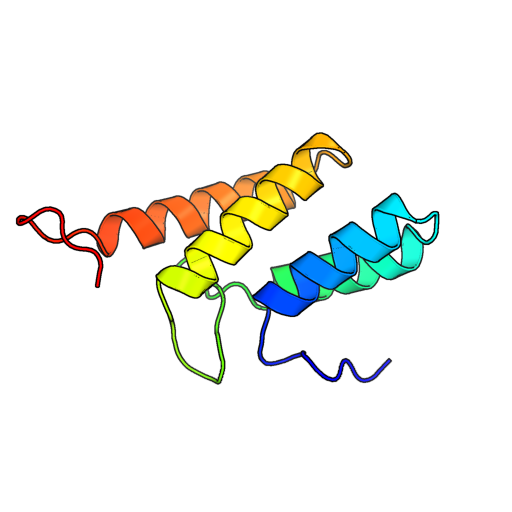txid3101447